Protein AF-A0A7S2APG2-F1 (afdb_monomer_lite)

Organism: NCBI:txid3111310

Sequence (170 aa):
HWHEGSGFLPHHVALTISFDMSLRSIDPSVTLPYWDFTIEGNVLSNNGQGPSSITTLSPVFTHDWFGAVDAFSHVKNSRWAHVSAVMATDSDASQNSYGIIRAPWNNAKDTELLRHMSDVCGLEPVNKAIPTCATHYGLLEGAGETLGGWLLAIAGNGHGPLHVNTGGVF

Secondary structure (DSSP, 8-state):
--SSSTTHHHHHHHHHHHHHHHHHHH-TT-------HHHHHHHHHHTT--GGGHHHH-GGGSTTTT--B-TTSBB-SSTTTTPBPPBP-TT-S---TTSBSS-TT-----SB-B---S-BTTB--TTSPPPPHHHHHHHHHTTTSSHHHHHHHHHTTTTHHHHHHHH---

pLDDT: mean 90.82, std 7.1, range [45.97, 98.12]

InterPro domains:
  IPR002227 Tyrosinase copper-binding domain [PF00264] (3-168)
  IPR008922 Di-copper centre-containing domain superfamily [G3DSA:1.10.1280.10] (1-170)
  IPR008922 Di-copper centre-containing domain superfamily [SSF48056] (2-169)

Foldseek 3Di:
DAQAFPNPVVVVVVVQVVVQVVVCVVPVVDGDDDDDLQAVLAVCVVVVHALLCCCVPPPQCPLDHQHHADPQQARPRHPQGFAFFAFADPPDPADDPQRTPDHPPPNDNDRGDGKDAQDAPNDRPRVLGRHHPVNVVCLCVPLVPDPRSSRRVCSPNVPVSVCCGTRNDD

Structure (mmCIF, N/CA/C/O backbone):
data_AF-A0A7S2APG2-F1
#
_entry.id   AF-A0A7S2APG2-F1
#
loop_
_atom_site.group_PDB
_atom_site.id
_atom_site.type_symbol
_atom_site.label_atom_id
_atom_site.label_alt_id
_atom_site.label_comp_id
_atom_site.label_asym_id
_atom_site.label_entity_id
_atom_site.label_seq_id
_atom_site.pdbx_PDB_ins_code
_atom_site.Cartn_x
_atom_site.Cartn_y
_atom_site.Cartn_z
_atom_site.occupancy
_atom_site.B_iso_or_equiv
_atom_site.auth_seq_id
_atom_site.auth_comp_id
_atom_site.auth_asym_id
_atom_site.auth_atom_id
_atom_site.pdbx_PDB_model_num
ATOM 1 N N . HIS A 1 1 ? -2.939 17.043 -2.287 1.00 60.38 1 HIS A N 1
ATOM 2 C CA . HIS A 1 1 ? -2.463 16.196 -1.173 1.00 60.38 1 HIS A CA 1
ATOM 3 C C . HIS A 1 1 ? -3.416 15.018 -1.030 1.00 60.38 1 HIS A C 1
ATOM 5 O O . HIS A 1 1 ? -4.617 15.248 -1.091 1.00 60.38 1 HIS A O 1
ATOM 11 N N . TRP A 1 2 ? -2.905 13.786 -0.945 1.00 78.31 2 TRP A N 1
ATOM 12 C CA . TRP A 1 2 ? -3.710 12.552 -1.047 1.00 78.31 2 TRP A CA 1
ATOM 13 C C . TRP A 1 2 ? -3.943 11.849 0.299 1.00 78.31 2 TRP A C 1
ATOM 15 O O . TRP A 1 2 ? -4.820 11.000 0.375 1.00 78.31 2 TRP A O 1
ATOM 25 N N . HIS A 1 3 ? -3.202 12.214 1.353 1.00 81.75 3 HIS A N 1
ATOM 26 C CA . HIS A 1 3 ? -3.112 11.422 2.589 1.00 81.75 3 HIS A CA 1
ATOM 27 C C . HIS A 1 3 ? -3.636 12.134 3.849 1.00 81.75 3 HIS A C 1
ATOM 29 O O . HIS A 1 3 ? -3.545 11.577 4.934 1.00 81.75 3 HIS A O 1
ATOM 35 N N . GLU A 1 4 ? -4.206 13.340 3.734 1.00 80.06 4 GLU A N 1
ATOM 36 C CA . GLU A 1 4 ? -4.749 14.080 4.883 1.00 80.06 4 GLU A CA 1
ATOM 37 C C . GLU A 1 4 ? -6.017 14.864 4.523 1.00 80.06 4 GLU A C 1
ATOM 39 O O . GLU A 1 4 ? -6.231 15.269 3.374 1.00 80.06 4 GLU A O 1
ATOM 44 N N . GLY A 1 5 ? -6.842 15.111 5.543 1.00 83.62 5 GLY A N 1
ATOM 45 C CA . GLY A 1 5 ? -8.069 15.895 5.440 1.00 83.62 5 GLY A CA 1
ATOM 46 C C . GLY A 1 5 ? -9.232 15.146 4.786 1.00 83.62 5 GLY A C 1
ATOM 47 O O . GLY A 1 5 ? -9.180 13.947 4.521 1.00 83.62 5 GLY A O 1
ATOM 48 N N . SER A 1 6 ? -10.308 15.880 4.499 1.00 87.44 6 SER A N 1
ATOM 49 C CA . SER A 1 6 ? -11.560 15.314 3.975 1.00 87.44 6 SER A CA 1
ATOM 50 C C . SER A 1 6 ? -11.442 14.697 2.578 1.00 87.44 6 SER A C 1
ATOM 52 O O . SER A 1 6 ? -12.317 13.936 2.172 1.00 87.44 6 SER A O 1
ATOM 54 N N . GLY A 1 7 ? -10.364 14.997 1.848 1.00 89.81 7 GLY A N 1
ATOM 55 C CA . GLY A 1 7 ? -10.084 14.427 0.533 1.00 89.81 7 GLY A CA 1
ATOM 56 C C . GLY A 1 7 ? -9.498 13.013 0.569 1.00 89.81 7 GLY A C 1
ATOM 57 O O . GLY A 1 7 ? -9.580 12.319 -0.438 1.00 89.81 7 GLY A O 1
ATOM 58 N N . PHE A 1 8 ? -8.931 12.565 1.698 1.00 90.81 8 PHE A N 1
ATOM 59 C CA . PHE A 1 8 ? -8.212 11.286 1.795 1.00 90.81 8 PHE A CA 1
ATOM 60 C C . PHE A 1 8 ? -9.017 10.112 1.222 1.00 90.81 8 PHE A C 1
ATOM 62 O O . PHE A 1 8 ? -8.602 9.482 0.248 1.00 90.81 8 PHE A O 1
ATOM 69 N N . LEU A 1 9 ? -10.196 9.855 1.789 1.00 90.25 9 LEU A N 1
ATOM 70 C CA . LEU A 1 9 ? -11.033 8.737 1.378 1.00 90.25 9 LEU A CA 1
ATOM 71 C C . LEU A 1 9 ? -11.572 8.876 -0.054 1.00 90.25 9 LEU A C 1
ATOM 73 O O . LEU A 1 9 ? -11.372 7.943 -0.832 1.00 90.25 9 LEU A O 1
ATOM 77 N N . PRO A 1 10 ? -12.238 9.982 -0.451 1.00 91.88 10 PRO A N 1
ATOM 78 C CA . PRO A 1 10 ? -12.799 10.071 -1.797 1.00 91.88 10 PRO A CA 1
ATOM 79 C C . PRO A 1 10 ? -11.726 9.974 -2.888 1.00 91.88 10 PRO A C 1
ATOM 81 O O . PRO A 1 10 ? -11.981 9.361 -3.921 1.00 91.88 10 PRO A O 1
ATOM 84 N N . HIS A 1 11 ? -10.514 10.493 -2.659 1.00 93.44 11 HIS A N 1
ATOM 85 C CA . HIS A 1 11 ? -9.409 10.326 -3.604 1.00 93.44 11 HIS A CA 1
ATOM 86 C C . HIS A 1 11 ? -8.984 8.855 -3.756 1.00 93.44 11 HIS A C 1
ATOM 88 O O . HIS A 1 11 ? -8.824 8.382 -4.881 1.00 93.44 11 HIS A O 1
ATOM 94 N N . HIS A 1 12 ? -8.843 8.112 -2.652 1.00 93.62 12 HIS A N 1
ATOM 95 C CA . HIS A 1 12 ? -8.473 6.692 -2.701 1.00 93.62 12 HIS A CA 1
ATOM 96 C C . HIS A 1 12 ? -9.576 5.820 -3.309 1.00 93.62 12 HIS A C 1
ATOM 98 O O . HIS A 1 12 ? -9.280 4.904 -4.078 1.00 93.62 12 HIS A O 1
ATOM 104 N N . VAL A 1 13 ? -10.847 6.128 -3.038 1.00 94.56 13 VAL A N 1
ATOM 105 C CA . VAL A 1 13 ? -11.987 5.461 -3.683 1.00 94.56 13 VAL A CA 1
ATOM 106 C C . VAL A 1 13 ? -11.975 5.718 -5.191 1.00 94.56 13 VAL A C 1
ATOM 108 O O . VAL A 1 13 ? -12.092 4.774 -5.969 1.00 94.56 13 VAL A O 1
ATOM 111 N N . ALA A 1 14 ? -11.764 6.965 -5.621 1.00 95.88 14 ALA A N 1
ATOM 112 C CA . ALA A 1 14 ? -11.681 7.304 -7.040 1.00 95.88 14 ALA A CA 1
ATOM 113 C C . ALA A 1 14 ? -10.518 6.583 -7.743 1.00 95.88 14 ALA A C 1
ATOM 115 O O . ALA A 1 14 ? -10.699 6.065 -8.847 1.00 95.88 14 ALA A O 1
ATOM 116 N N . LEU A 1 15 ? -9.350 6.491 -7.097 1.00 94.94 15 LEU A N 1
ATOM 117 C CA . LEU A 1 15 ? -8.201 5.740 -7.609 1.00 94.94 15 LEU A CA 1
ATOM 118 C C . LEU A 1 15 ? -8.519 4.244 -7.746 1.00 94.94 15 LEU A C 1
ATOM 120 O O . LEU A 1 15 ? -8.278 3.659 -8.799 1.00 94.94 15 LEU A O 1
ATOM 124 N N . THR A 1 16 ? -9.107 3.650 -6.705 1.00 96.25 16 THR A N 1
ATOM 125 C CA . THR A 1 16 ? -9.506 2.233 -6.654 1.00 96.25 16 THR A CA 1
ATOM 126 C C . THR A 1 16 ? -10.474 1.893 -7.787 1.00 96.25 16 THR A C 1
ATOM 128 O O . THR A 1 16 ? -10.247 0.939 -8.527 1.00 96.25 16 THR A O 1
ATOM 131 N N . ILE A 1 17 ? -11.517 2.712 -7.973 1.00 96.94 17 ILE A N 1
ATOM 132 C CA . ILE A 1 17 ? -12.504 2.535 -9.047 1.00 96.94 17 ILE A CA 1
ATOM 133 C C . ILE A 1 17 ? -11.837 2.677 -10.419 1.00 96.94 17 ILE A C 1
ATOM 135 O O . ILE A 1 17 ? -12.057 1.846 -11.296 1.00 96.94 17 ILE A O 1
ATOM 139 N N . SER A 1 18 ? -10.990 3.692 -10.605 1.00 97.50 18 SER A N 1
ATOM 140 C CA . SER A 1 18 ? -10.313 3.928 -11.888 1.00 97.50 18 SER A CA 1
ATOM 141 C C . SER A 1 18 ? -9.379 2.774 -12.268 1.00 97.50 18 SER A C 1
ATOM 143 O O . SER A 1 18 ? -9.308 2.379 -13.435 1.00 97.50 18 SER A O 1
ATOM 145 N N . PHE A 1 19 ? -8.681 2.200 -11.285 1.00 97.19 19 PHE A N 1
ATOM 146 C CA . PHE A 1 19 ? -7.808 1.052 -11.503 1.00 97.19 19 PHE A CA 1
ATOM 147 C C . PHE A 1 19 ? -8.601 -0.227 -11.800 1.00 97.19 19 PHE A C 1
ATOM 149 O O . PHE A 1 19 ? -8.291 -0.914 -12.769 1.00 97.19 19 PHE A O 1
ATOM 156 N N . ASP A 1 20 ? -9.666 -0.516 -11.047 1.00 97.81 20 ASP A N 1
ATOM 157 C CA . ASP A 1 20 ? -10.544 -1.667 -11.304 1.00 97.81 20 ASP A CA 1
ATOM 158 C C . ASP A 1 20 ? -11.206 -1.589 -12.693 1.00 97.81 20 ASP A C 1
ATOM 160 O O . ASP A 1 20 ? -11.219 -2.576 -13.430 1.00 97.81 20 ASP A O 1
ATOM 164 N N . MET A 1 21 ? -11.647 -0.399 -13.118 1.00 97.38 21 MET A N 1
ATOM 165 C CA . MET A 1 21 ? -12.133 -0.175 -14.485 1.00 97.38 21 MET A CA 1
ATOM 166 C C . MET A 1 21 ? -11.052 -0.458 -15.536 1.00 97.38 21 MET A C 1
ATOM 168 O O . MET A 1 21 ? -11.343 -1.054 -16.573 1.00 97.38 21 MET A O 1
ATOM 172 N N . SER A 1 22 ? -9.802 -0.072 -15.266 1.00 97.94 22 SER A N 1
ATOM 173 C CA . SER A 1 22 ? -8.673 -0.344 -16.163 1.00 97.94 22 SER A CA 1
ATOM 174 C C . SER A 1 22 ? -8.373 -1.844 -16.257 1.00 97.94 22 SER A C 1
ATOM 176 O O . SER A 1 22 ? -8.180 -2.351 -17.361 1.00 97.94 22 SER A O 1
ATOM 178 N N . LEU A 1 23 ? -8.416 -2.580 -15.141 1.00 97.31 23 LEU A N 1
ATOM 179 C CA . LEU A 1 23 ? -8.257 -4.040 -15.129 1.00 97.31 23 LEU A CA 1
ATOM 180 C C . LEU A 1 23 ? -9.353 -4.726 -15.953 1.00 97.31 23 LEU A C 1
ATOM 182 O O . LEU A 1 23 ? -9.049 -5.534 -16.829 1.00 97.31 23 LEU A O 1
ATOM 186 N N . ARG A 1 24 ? -10.618 -4.341 -15.742 1.00 97.75 24 ARG A N 1
ATOM 187 C CA . ARG A 1 24 ? -11.766 -4.909 -16.467 1.00 97.75 24 ARG A CA 1
ATOM 188 C C . ARG A 1 24 ? -11.785 -4.569 -17.952 1.00 97.75 24 ARG A C 1
ATOM 190 O O . ARG A 1 24 ? -12.415 -5.286 -18.725 1.00 97.75 24 ARG A O 1
ATOM 197 N N . SER A 1 25 ? -11.097 -3.501 -18.361 1.00 97.81 25 SER A N 1
ATOM 198 C CA . SER A 1 25 ? -10.908 -3.192 -19.783 1.00 97.81 25 SER A CA 1
ATOM 199 C C . SER A 1 25 ? -10.003 -4.205 -20.500 1.00 97.81 25 SER A C 1
ATOM 201 O O . SER A 1 25 ? -10.107 -4.355 -21.715 1.00 97.81 25 SER A O 1
ATOM 203 N N . ILE A 1 26 ? -9.150 -4.913 -19.749 1.00 97.94 26 ILE A N 1
ATOM 204 C CA . ILE A 1 26 ? -8.267 -5.978 -20.241 1.00 97.94 26 ILE A CA 1
ATOM 205 C C . ILE A 1 26 ? -8.942 -7.344 -20.071 1.00 97.94 26 ILE A C 1
ATOM 207 O O . ILE A 1 26 ? -9.013 -8.115 -21.026 1.00 97.94 26 ILE A O 1
ATOM 211 N N . ASP A 1 27 ? -9.444 -7.636 -18.867 1.00 98.12 27 ASP A N 1
ATOM 212 C CA . ASP A 1 27 ? -10.148 -8.878 -18.537 1.00 98.12 27 ASP A CA 1
ATOM 213 C C . ASP A 1 27 ? -11.371 -8.581 -17.650 1.00 98.12 27 ASP A C 1
ATOM 215 O O . ASP A 1 27 ? -11.220 -8.307 -16.455 1.00 98.12 27 ASP A O 1
ATOM 219 N N . PRO A 1 28 ? -12.600 -8.653 -18.195 1.00 97.69 28 PRO A N 1
ATOM 220 C CA . PRO A 1 28 ? -13.811 -8.321 -17.450 1.00 97.69 28 PRO A CA 1
ATOM 221 C C . PRO A 1 28 ? -14.149 -9.321 -16.333 1.00 97.69 28 PRO A C 1
ATOM 223 O O . PRO A 1 28 ? -15.059 -9.050 -15.551 1.00 97.69 28 PRO A O 1
ATOM 226 N N . SER A 1 29 ? -13.460 -10.466 -16.245 1.00 98.00 29 SER A N 1
ATOM 227 C CA . SER A 1 29 ? -13.641 -11.440 -15.160 1.00 98.00 29 SER A CA 1
ATOM 228 C C . SER A 1 29 ? -12.838 -11.110 -13.897 1.00 98.00 29 SER A C 1
ATOM 230 O O . SER A 1 29 ? -13.073 -11.710 -12.847 1.00 98.00 29 SER A O 1
ATOM 232 N N . VAL A 1 30 ? -11.911 -10.150 -13.980 1.00 96.94 30 VAL A N 1
ATOM 233 C CA . VAL A 1 30 ? -11.018 -9.768 -12.881 1.00 96.94 30 VAL A CA 1
ATOM 234 C C . VAL A 1 30 ? -11.536 -8.521 -12.165 1.00 96.94 30 VAL A C 1
ATOM 236 O O . VAL A 1 30 ? -11.992 -7.562 -12.783 1.00 96.94 30 VAL A O 1
ATOM 239 N N . THR A 1 31 ? -11.416 -8.511 -10.838 1.00 96.62 31 THR A N 1
ATOM 240 C CA . THR A 1 31 ? -11.702 -7.347 -9.991 1.00 96.62 31 THR A CA 1
ATOM 241 C C . THR A 1 31 ? -10.525 -7.053 -9.075 1.00 96.62 31 THR A C 1
ATOM 243 O O . THR A 1 31 ? -9.775 -7.964 -8.722 1.00 96.62 31 THR A O 1
ATOM 246 N N . LEU A 1 32 ? -10.388 -5.804 -8.633 1.00 95.94 32 LEU A N 1
ATOM 247 C CA . LEU A 1 32 ? -9.379 -5.446 -7.638 1.00 95.94 32 LEU A CA 1
ATOM 248 C C . LEU A 1 32 ? -9.693 -6.117 -6.279 1.00 95.94 32 LEU A C 1
ATOM 250 O O . LEU A 1 32 ? -10.749 -5.843 -5.705 1.00 95.94 32 LEU A O 1
ATOM 254 N N . PRO A 1 33 ? -8.818 -6.992 -5.745 1.00 94.75 33 PRO A N 1
ATOM 255 C CA . PRO A 1 33 ? -8.991 -7.571 -4.413 1.00 94.75 33 PRO A CA 1
ATOM 256 C C . PRO A 1 33 ? -8.819 -6.518 -3.310 1.00 94.75 33 PRO A C 1
ATOM 258 O O . PRO A 1 33 ? -8.133 -5.512 -3.494 1.00 94.75 33 PRO A O 1
ATOM 261 N N . TYR A 1 34 ? -9.375 -6.799 -2.131 1.00 94.44 34 TYR A N 1
ATOM 262 C CA . TYR A 1 34 ? -9.104 -6.037 -0.913 1.00 94.44 34 TYR A CA 1
ATOM 263 C C . TYR A 1 34 ? -8.245 -6.862 0.054 1.00 94.44 34 TYR A C 1
ATOM 265 O O . TYR A 1 34 ? -8.352 -8.088 0.098 1.00 94.44 34 TYR A O 1
ATOM 273 N N . TRP A 1 35 ? -7.401 -6.183 0.832 1.00 95.31 35 TRP A N 1
ATOM 274 C CA . TRP A 1 35 ? -6.622 -6.786 1.912 1.00 95.31 35 TRP A CA 1
ATOM 275 C C . TRP A 1 35 ? -7.089 -6.231 3.256 1.00 95.31 35 TRP A C 1
ATOM 277 O O . TRP A 1 35 ? -6.947 -5.037 3.522 1.00 95.31 35 TRP A O 1
ATOM 287 N N . ASP A 1 36 ? -7.629 -7.105 4.103 1.00 95.75 36 ASP A N 1
ATOM 288 C CA . ASP A 1 36 ? -7.990 -6.771 5.479 1.00 95.75 36 ASP A CA 1
ATOM 289 C C . ASP A 1 36 ? -6.826 -7.021 6.440 1.00 95.75 36 ASP A C 1
ATOM 291 O O . ASP A 1 36 ? -6.803 -8.005 7.176 1.00 95.75 36 ASP A O 1
ATOM 295 N N . PHE A 1 37 ? -5.868 -6.096 6.453 1.00 96.06 37 PHE A N 1
ATOM 296 C CA . PHE A 1 37 ? -4.715 -6.146 7.356 1.00 96.06 37 PHE A CA 1
ATOM 297 C C . PHE A 1 37 ? -5.094 -6.091 8.845 1.00 96.06 37 PHE A C 1
ATOM 299 O O . PHE A 1 37 ? -4.235 -6.302 9.706 1.00 96.06 37 PHE A O 1
ATOM 306 N N . THR A 1 38 ? -6.356 -5.788 9.178 1.00 96.81 38 THR A N 1
ATOM 307 C CA . THR A 1 38 ? -6.802 -5.726 10.573 1.00 96.81 38 THR A CA 1
ATOM 308 C C . THR A 1 38 ? -6.886 -7.100 11.223 1.00 96.81 38 THR A C 1
ATOM 310 O O . THR A 1 38 ? -6.738 -7.211 12.446 1.00 96.81 38 THR A O 1
ATOM 313 N N . ILE A 1 39 ? -7.037 -8.146 10.404 1.00 97.25 39 ILE A N 1
ATOM 314 C CA . ILE A 1 39 ? -6.989 -9.546 10.821 1.00 97.25 39 ILE A CA 1
ATOM 315 C C . ILE A 1 39 ? -5.580 -9.880 11.313 1.00 97.25 39 ILE A C 1
ATOM 317 O O . ILE A 1 39 ? -5.418 -10.327 12.452 1.00 97.25 39 ILE A O 1
ATOM 321 N N . GLU A 1 40 ? -4.550 -9.613 10.504 1.00 96.56 40 GLU A N 1
ATOM 322 C CA . GLU A 1 40 ? -3.157 -9.810 10.906 1.00 96.56 40 GLU A CA 1
ATOM 323 C C . GLU A 1 40 ? -2.795 -8.921 12.092 1.00 96.56 40 GLU A C 1
ATOM 325 O O . GLU A 1 40 ? -2.208 -9.415 13.051 1.00 96.56 40 GLU A O 1
ATOM 330 N N . GLY A 1 41 ? -3.208 -7.650 12.092 1.00 96.50 41 GLY A N 1
ATOM 331 C CA . GLY A 1 41 ? -3.002 -6.756 13.232 1.00 96.50 41 GLY A CA 1
ATOM 332 C C . GLY A 1 41 ? -3.547 -7.337 14.541 1.00 96.50 41 GLY A C 1
ATOM 333 O O . GLY A 1 41 ? -2.866 -7.308 15.567 1.00 96.50 41 GLY A O 1
ATOM 334 N N . ASN A 1 42 ? -4.744 -7.932 14.513 1.00 97.56 42 ASN A N 1
ATOM 335 C CA . ASN A 1 42 ? -5.338 -8.573 15.686 1.00 97.56 42 ASN A CA 1
ATOM 336 C C . ASN A 1 42 ? -4.552 -9.815 16.143 1.00 97.56 42 ASN A C 1
ATOM 338 O O . ASN A 1 42 ? -4.323 -9.992 17.338 1.00 97.56 42 ASN A O 1
ATOM 342 N N . VAL A 1 43 ? -4.102 -10.659 15.209 1.00 97.56 43 VAL A N 1
ATOM 343 C CA . VAL A 1 43 ? -3.269 -11.835 15.526 1.00 97.56 43 VAL A CA 1
ATOM 344 C C . VAL A 1 43 ? -1.937 -11.413 16.149 1.00 97.56 43 VAL A C 1
ATOM 346 O O . VAL A 1 43 ? -1.557 -11.946 17.192 1.00 97.56 43 VAL A O 1
ATOM 349 N N . LEU A 1 44 ? -1.258 -10.425 15.558 1.00 95.81 44 LEU A N 1
ATOM 350 C CA . LEU A 1 44 ? 0.006 -9.895 16.070 1.00 95.81 44 LEU A CA 1
ATOM 351 C C . LEU A 1 44 ? -0.159 -9.334 17.485 1.00 95.81 44 LEU A C 1
ATOM 353 O O . LEU A 1 44 ? 0.615 -9.675 18.378 1.00 95.81 44 LEU A O 1
ATOM 357 N N . SER A 1 45 ? -1.211 -8.539 17.705 1.00 95.44 45 SER A N 1
ATOM 358 C CA . SER A 1 45 ? -1.527 -7.974 19.018 1.00 95.44 45 SER A CA 1
ATOM 359 C C . SER A 1 45 ? -1.774 -9.059 20.070 1.00 95.44 45 SER A C 1
ATOM 361 O O . SER A 1 45 ? -1.236 -8.970 21.171 1.00 95.44 45 SER A O 1
ATOM 363 N N . ASN A 1 46 ? -2.559 -10.092 19.750 1.00 96.81 46 ASN A N 1
ATOM 364 C CA . ASN A 1 46 ? -2.880 -11.171 20.692 1.00 96.81 46 ASN A CA 1
ATOM 365 C C . ASN A 1 46 ? -1.660 -12.025 21.057 1.00 96.81 46 ASN A C 1
ATOM 367 O O . ASN A 1 46 ? -1.574 -12.534 22.173 1.00 96.81 46 ASN A O 1
ATOM 371 N N . ASN A 1 47 ? -0.710 -12.156 20.132 1.00 96.25 47 ASN A N 1
ATOM 372 C CA . ASN A 1 47 ? 0.512 -12.929 20.328 1.00 96.25 47 ASN A CA 1
ATOM 373 C C . ASN A 1 47 ? 1.673 -12.098 20.904 1.00 96.25 47 ASN A C 1
ATOM 375 O O . ASN A 1 47 ? 2.756 -12.643 21.112 1.00 96.25 47 ASN A O 1
ATOM 379 N N . GLY A 1 48 ? 1.486 -10.791 21.125 1.00 94.31 48 GLY A N 1
ATOM 380 C CA . GLY A 1 48 ? 2.556 -9.886 21.559 1.00 94.31 48 GLY A CA 1
ATOM 381 C C . GLY A 1 48 ? 3.690 -9.748 20.536 1.00 94.31 48 GLY A C 1
ATOM 382 O O . GLY A 1 48 ? 4.845 -9.573 20.919 1.00 94.31 48 GLY A O 1
ATOM 383 N N . GLN A 1 49 ? 3.380 -9.875 19.243 1.00 94.25 49 GLN A N 1
ATOM 384 C CA . GLN A 1 49 ? 4.352 -9.812 18.152 1.00 94.25 49 GLN A CA 1
ATOM 385 C C . GLN A 1 49 ? 4.505 -8.386 17.611 1.00 94.25 49 GLN A C 1
ATOM 387 O O . GLN A 1 49 ? 3.542 -7.623 17.529 1.00 94.25 49 GLN A O 1
ATOM 392 N N . GLY A 1 50 ? 5.731 -8.049 17.205 1.00 92.56 50 GLY A N 1
ATOM 393 C CA . GLY A 1 50 ? 6.039 -6.798 16.514 1.00 92.56 50 GLY A CA 1
ATOM 394 C C . GLY A 1 50 ? 5.504 -6.773 15.077 1.00 92.56 50 GLY A C 1
ATOM 395 O O . GLY A 1 50 ? 5.205 -7.827 14.499 1.00 92.56 50 GLY A O 1
ATOM 396 N N . PRO A 1 51 ? 5.379 -5.581 14.471 1.00 92.44 51 PRO A N 1
ATOM 397 C CA . PRO A 1 51 ? 4.814 -5.439 13.135 1.00 92.44 51 PRO A CA 1
ATOM 398 C C . PRO A 1 51 ? 5.614 -6.149 12.030 1.00 92.44 51 PRO A C 1
ATOM 400 O O . PRO A 1 51 ? 5.009 -6.561 11.045 1.00 92.44 51 PRO A O 1
ATOM 403 N N . SER A 1 52 ? 6.921 -6.380 12.192 1.00 92.38 52 SER A N 1
ATOM 404 C CA . SER A 1 52 ? 7.763 -7.144 11.251 1.00 92.38 52 SER A CA 1
ATOM 405 C C . SER A 1 52 ? 7.247 -8.554 10.982 1.00 92.38 52 SER A C 1
ATOM 407 O O . SER A 1 52 ? 7.424 -9.090 9.883 1.00 92.38 52 SER A O 1
ATOM 409 N N . SER A 1 53 ? 6.526 -9.134 11.942 1.00 94.12 53 SER A N 1
ATOM 410 C CA . SER A 1 53 ? 5.901 -10.448 11.800 1.00 94.12 53 SER A CA 1
ATOM 411 C C . SER A 1 53 ? 4.778 -10.467 10.749 1.00 94.12 53 SER A C 1
ATOM 413 O O . SER A 1 53 ? 4.388 -11.545 10.307 1.00 94.12 53 SER A O 1
ATOM 415 N N . ILE A 1 54 ? 4.295 -9.312 10.263 1.00 93.19 54 ILE A N 1
ATOM 416 C CA . ILE A 1 54 ? 3.329 -9.252 9.151 1.00 93.19 54 ILE A CA 1
ATOM 417 C C . ILE A 1 54 ? 3.878 -9.891 7.867 1.00 93.19 54 ILE A C 1
ATOM 419 O O . ILE A 1 54 ? 3.119 -10.460 7.086 1.00 93.19 54 ILE A O 1
ATOM 423 N N . THR A 1 55 ? 5.200 -9.838 7.667 1.00 91.31 55 THR A N 1
ATOM 424 C CA . THR A 1 55 ? 5.879 -10.372 6.474 1.00 91.31 55 THR A CA 1
ATOM 425 C C . THR A 1 55 ? 5.760 -11.888 6.347 1.00 91.31 55 THR A C 1
ATOM 427 O O . THR A 1 55 ? 5.747 -12.407 5.233 1.00 91.31 55 THR A O 1
ATOM 430 N N . THR A 1 56 ? 5.680 -12.597 7.474 1.00 92.12 56 THR A N 1
ATOM 431 C CA . THR A 1 56 ? 5.558 -14.059 7.526 1.00 92.12 56 THR A CA 1
ATOM 432 C C . THR A 1 56 ? 4.125 -14.508 7.780 1.00 92.12 56 THR A C 1
ATOM 434 O O . THR A 1 56 ? 3.748 -15.595 7.351 1.00 92.12 56 THR A O 1
ATOM 437 N N . LEU A 1 57 ? 3.329 -13.680 8.460 1.00 95.19 57 LEU A N 1
ATOM 438 C CA . LEU A 1 57 ? 1.944 -13.982 8.803 1.00 95.19 57 LEU A CA 1
ATOM 439 C C . LEU A 1 57 ? 0.977 -13.768 7.631 1.00 95.19 57 LEU A C 1
ATOM 441 O O . LEU A 1 57 ? 0.052 -14.560 7.453 1.00 95.19 57 LEU A O 1
ATOM 445 N N . SER A 1 58 ? 1.147 -12.687 6.866 1.00 95.25 58 SER A N 1
ATOM 446 C CA . SER A 1 58 ? 0.147 -12.277 5.879 1.00 95.25 58 SER A CA 1
ATOM 447 C C . SER A 1 58 ? 0.240 -13.092 4.581 1.00 95.25 58 SER A C 1
ATOM 449 O O . SER A 1 58 ? 1.335 -13.256 4.032 1.00 95.25 58 SER A O 1
ATOM 451 N N . PRO A 1 59 ? -0.894 -13.542 4.006 1.00 94.62 59 PRO A N 1
ATOM 452 C CA . PRO A 1 59 ? -0.898 -14.291 2.750 1.00 94.62 59 PRO A CA 1
ATOM 453 C C . PRO A 1 59 ? -0.489 -13.438 1.537 1.00 94.62 59 PRO A C 1
ATOM 455 O O . PRO A 1 59 ? -0.161 -13.984 0.481 1.00 94.62 59 PRO A O 1
ATOM 458 N N . VAL A 1 60 ? -0.480 -12.107 1.669 1.00 94.75 60 VAL A N 1
ATOM 459 C CA . VAL A 1 60 ? -0.203 -11.190 0.554 1.00 94.75 60 VAL A CA 1
ATOM 460 C C . VAL A 1 60 ? 1.290 -11.110 0.206 1.00 94.75 60 VAL A C 1
ATOM 462 O O . VAL A 1 60 ? 1.637 -10.766 -0.921 1.00 94.75 60 VAL A O 1
ATOM 465 N N . PHE A 1 61 ? 2.191 -11.483 1.125 1.00 94.44 61 PHE A N 1
ATOM 466 C CA . PHE A 1 61 ? 3.650 -11.473 0.905 1.00 94.44 61 PHE A CA 1
ATOM 467 C C . PHE A 1 61 ? 4.213 -12.828 0.450 1.00 94.44 61 PHE A C 1
ATOM 469 O O . PHE A 1 61 ? 5.415 -13.092 0.521 1.00 94.44 61 PHE A O 1
ATOM 476 N N . THR A 1 62 ? 3.343 -13.695 -0.062 1.00 95.12 62 THR A N 1
ATOM 477 C CA . THR A 1 62 ? 3.726 -14.961 -0.689 1.00 95.12 62 THR A CA 1
ATOM 478 C C . THR A 1 62 ? 4.213 -14.747 -2.124 1.00 95.12 62 THR A C 1
ATOM 480 O O . THR A 1 62 ? 3.929 -13.727 -2.753 1.00 95.12 62 THR A O 1
ATOM 483 N N . HIS A 1 63 ? 4.956 -15.721 -2.655 1.00 96.44 63 HIS A N 1
ATOM 484 C CA . HIS A 1 63 ? 5.501 -15.683 -4.018 1.00 96.44 63 HIS A CA 1
ATOM 485 C C . HIS A 1 63 ? 4.422 -15.550 -5.115 1.00 96.44 63 HIS A C 1
ATOM 487 O O . HIS A 1 63 ? 4.668 -14.913 -6.138 1.00 96.44 63 HIS A O 1
ATOM 493 N N . ASP A 1 64 ? 3.214 -16.069 -4.869 1.00 96.06 64 ASP A N 1
ATOM 494 C CA . ASP A 1 64 ? 2.068 -15.968 -5.783 1.00 96.06 64 ASP A CA 1
ATOM 495 C C . ASP A 1 64 ? 1.435 -14.563 -5.824 1.00 96.06 64 ASP A C 1
ATOM 497 O O . ASP A 1 64 ? 0.745 -14.228 -6.787 1.00 96.06 64 ASP A O 1
ATOM 501 N N . TRP A 1 65 ? 1.686 -13.732 -4.804 1.00 95.31 65 TRP A N 1
ATOM 502 C CA . TRP A 1 65 ? 1.156 -12.371 -4.671 1.00 95.31 65 TRP A CA 1
ATOM 503 C C . TRP A 1 65 ? 2.261 -11.315 -4.786 1.00 95.31 65 TRP A C 1
ATOM 505 O O . TRP A 1 65 ? 2.846 -11.127 -5.853 1.00 95.31 65 TRP A O 1
ATOM 515 N N . PHE A 1 66 ? 2.547 -10.581 -3.709 1.00 94.94 66 PHE A N 1
ATOM 516 C CA . PHE A 1 66 ? 3.495 -9.473 -3.721 1.00 94.94 66 PHE A CA 1
ATOM 517 C C . PHE A 1 66 ? 4.928 -9.914 -3.414 1.00 94.94 66 PHE A C 1
ATOM 519 O O . PHE A 1 66 ? 5.852 -9.108 -3.538 1.00 94.94 66 PHE A O 1
ATOM 526 N N . GLY A 1 67 ? 5.145 -11.184 -3.071 1.00 95.38 67 GLY A N 1
ATOM 527 C CA . GLY A 1 67 ? 6.457 -11.758 -2.783 1.00 95.38 67 GLY A CA 1
ATOM 528 C C . GLY A 1 67 ? 7.055 -11.264 -1.478 1.00 95.38 67 GLY A C 1
ATOM 529 O O . GLY A 1 67 ? 6.509 -10.389 -0.810 1.00 95.38 67 GLY A O 1
ATOM 530 N N . ALA A 1 68 ? 8.222 -11.793 -1.148 1.00 94.19 68 ALA A N 1
ATOM 531 C CA . ALA A 1 68 ? 9.062 -11.327 -0.058 1.00 94.19 68 ALA A CA 1
ATOM 532 C C . ALA A 1 68 ? 10.172 -10.404 -0.589 1.00 94.19 68 ALA A C 1
ATOM 534 O O . ALA A 1 68 ? 10.401 -10.319 -1.798 1.00 94.19 68 ALA A O 1
ATOM 535 N N . VAL A 1 69 ? 10.859 -9.716 0.323 1.00 93.38 69 VAL A N 1
ATOM 536 C CA . VAL A 1 69 ? 11.996 -8.845 -0.009 1.00 93.38 69 VAL A CA 1
ATOM 537 C C . VAL A 1 69 ? 13.328 -9.445 0.430 1.00 93.38 69 VAL A C 1
ATOM 539 O O . VAL A 1 69 ? 13.358 -10.419 1.199 1.00 93.38 69 VAL A O 1
ATOM 542 N N . ASP A 1 70 ? 14.418 -8.920 -0.117 1.00 92.75 70 ASP A N 1
ATOM 543 C CA . ASP A 1 70 ? 15.786 -9.206 0.308 1.00 92.75 70 ASP A CA 1
ATOM 544 C C . ASP A 1 70 ? 16.322 -8.149 1.296 1.00 92.75 70 ASP A C 1
ATOM 546 O O . ASP A 1 70 ? 15.583 -7.290 1.781 1.00 92.75 70 ASP A O 1
ATOM 550 N N . ALA A 1 71 ? 17.618 -8.223 1.615 1.00 90.00 71 ALA A N 1
ATOM 551 C CA . ALA A 1 71 ? 18.273 -7.298 2.541 1.00 90.00 71 ALA A CA 1
ATOM 552 C C . ALA A 1 71 ? 18.379 -5.851 2.013 1.00 90.00 71 ALA A C 1
ATOM 554 O O . ALA A 1 71 ? 18.638 -4.940 2.795 1.00 90.00 71 ALA A O 1
ATOM 555 N N . PHE A 1 72 ? 18.170 -5.632 0.713 1.00 89.88 72 PHE A N 1
ATOM 556 C CA . PHE A 1 72 ? 18.203 -4.326 0.054 1.00 89.88 72 PHE A CA 1
ATOM 557 C C . PHE A 1 72 ? 16.798 -3.802 -0.270 1.00 89.88 72 PHE A C 1
ATOM 559 O O . PHE A 1 72 ? 16.655 -2.777 -0.929 1.00 89.88 72 PHE A O 1
ATOM 566 N N . SER A 1 73 ? 15.750 -4.453 0.254 1.00 91.75 73 SER A N 1
ATOM 567 C CA . SER A 1 73 ? 14.341 -4.121 -0.004 1.00 91.75 73 SER A CA 1
ATOM 568 C C . SER A 1 73 ? 13.883 -4.382 -1.447 1.00 91.75 73 SER A C 1
ATOM 570 O O . SER A 1 73 ? 12.822 -3.892 -1.847 1.00 91.75 73 SER A O 1
ATOM 572 N N . HIS A 1 74 ? 14.633 -5.171 -2.225 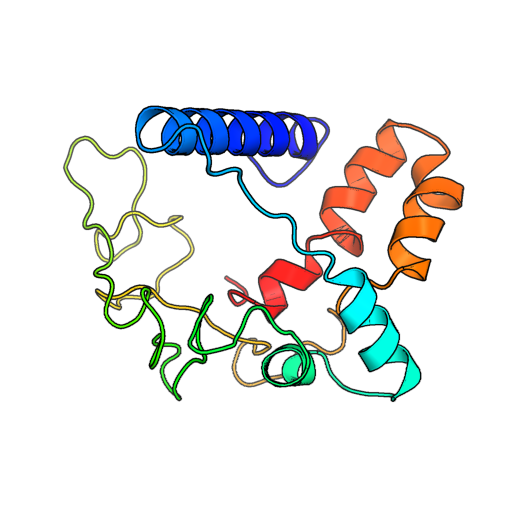1.00 93.50 74 HIS A N 1
ATOM 573 C CA . HIS A 1 74 ? 14.217 -5.629 -3.552 1.00 93.50 74 HIS A CA 1
ATOM 574 C C . HIS A 1 74 ? 13.186 -6.745 -3.415 1.00 93.50 74 HIS A C 1
ATOM 576 O O . HIS A 1 74 ? 13.345 -7.657 -2.599 1.00 93.50 74 HIS A O 1
ATOM 582 N N . VAL A 1 75 ? 12.118 -6.704 -4.216 1.00 94.69 75 VAL A N 1
ATOM 583 C CA . VAL A 1 75 ? 11.165 -7.822 -4.288 1.00 94.69 75 VAL A CA 1
ATOM 584 C C . VAL A 1 75 ? 11.846 -9.002 -4.981 1.00 94.69 75 VAL A C 1
ATOM 586 O O . VAL A 1 75 ? 12.338 -8.857 -6.093 1.00 94.69 75 VAL A O 1
ATOM 589 N N . LYS A 1 76 ? 11.877 -10.177 -4.339 1.00 94.62 76 LYS A N 1
ATOM 590 C CA . LYS A 1 76 ? 12.766 -11.275 -4.771 1.00 94.62 76 LYS A CA 1
ATOM 591 C C . LYS A 1 76 ? 12.101 -12.421 -5.530 1.00 94.62 76 LYS A C 1
ATOM 593 O O . LYS A 1 76 ? 12.775 -13.129 -6.267 1.00 94.62 76 LYS A O 1
ATOM 598 N N . ASN A 1 77 ? 10.817 -12.692 -5.291 1.00 94.31 77 ASN A N 1
ATOM 599 C CA . ASN A 1 77 ? 10.215 -13.971 -5.695 1.00 94.31 77 ASN A CA 1
ATOM 600 C C . ASN A 1 77 ? 8.747 -13.892 -6.129 1.00 94.31 77 ASN A C 1
ATOM 602 O O . ASN A 1 77 ? 8.043 -14.886 -6.011 1.00 94.31 77 ASN A O 1
ATOM 606 N N . SER A 1 78 ? 8.270 -12.752 -6.619 1.00 96.44 78 SER A N 1
ATOM 607 C CA . SER A 1 78 ? 6.921 -12.639 -7.192 1.00 96.44 78 SER A CA 1
ATOM 608 C C . SER A 1 78 ? 6.958 -12.066 -8.600 1.00 96.44 78 SER A C 1
ATOM 610 O O . SER A 1 78 ? 8.022 -11.733 -9.120 1.00 96.44 78 SER A O 1
ATOM 612 N N . ARG A 1 79 ? 5.780 -11.882 -9.208 1.00 96.12 79 ARG A N 1
ATOM 613 C CA . ARG A 1 79 ? 5.633 -11.156 -10.483 1.00 96.12 79 ARG A CA 1
ATOM 614 C C . ARG A 1 79 ? 6.168 -9.720 -10.437 1.00 96.12 79 ARG A C 1
ATOM 616 O O . ARG A 1 79 ? 6.343 -9.115 -11.486 1.00 96.12 79 ARG A O 1
ATOM 623 N N . TRP A 1 80 ? 6.420 -9.196 -9.240 1.00 95.00 80 TRP A N 1
ATOM 624 C CA . TRP A 1 80 ? 6.962 -7.863 -9.008 1.00 95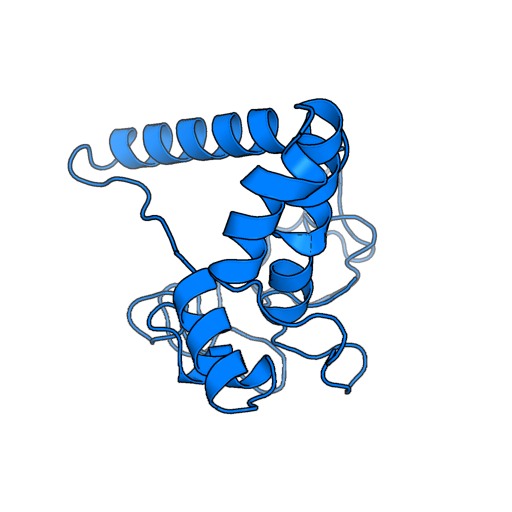.00 80 TRP A CA 1
ATOM 625 C C . TRP A 1 80 ? 8.489 -7.844 -8.847 1.00 95.00 80 TRP A C 1
ATOM 627 O O . TRP A 1 80 ? 9.061 -6.770 -8.672 1.00 95.00 80 TRP A O 1
ATOM 637 N N . ALA A 1 81 ? 9.153 -9.004 -8.883 1.00 95.75 81 ALA A N 1
ATOM 638 C CA . ALA A 1 81 ? 10.605 -9.076 -8.775 1.00 95.75 81 ALA A CA 1
ATOM 639 C C . ALA A 1 81 ? 11.285 -8.406 -9.976 1.00 95.75 81 ALA A C 1
ATOM 641 O O . ALA A 1 81 ? 10.882 -8.626 -11.118 1.00 95.75 81 ALA A O 1
ATOM 642 N N . HIS A 1 82 ? 12.305 -7.588 -9.704 1.00 92.56 82 HIS A N 1
ATOM 643 C CA . HIS A 1 82 ? 13.072 -6.835 -10.707 1.00 92.56 82 HIS A CA 1
ATOM 644 C C . HIS A 1 82 ? 12.239 -5.932 -11.632 1.00 92.56 8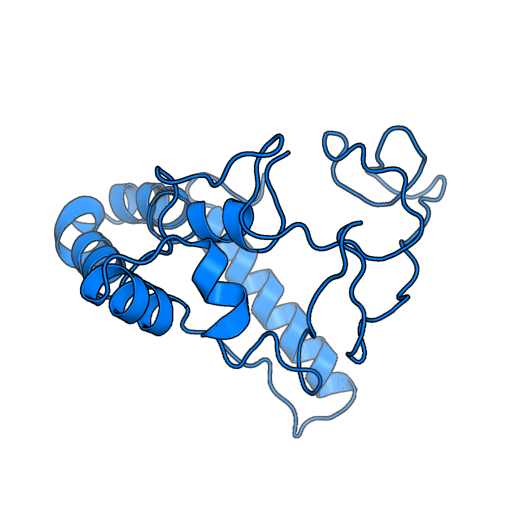2 HIS A C 1
ATOM 646 O O . HIS A 1 82 ? 12.675 -5.571 -12.727 1.00 92.56 82 HIS A O 1
ATOM 652 N N . VAL A 1 83 ? 11.031 -5.538 -11.211 1.00 95.12 83 VAL A N 1
ATOM 653 C CA . VAL A 1 83 ? 10.261 -4.518 -11.931 1.00 95.12 83 VAL A CA 1
ATOM 654 C C . VAL A 1 83 ? 11.058 -3.221 -11.907 1.00 95.12 83 VAL A C 1
ATOM 656 O O . VAL A 1 83 ? 11.377 -2.709 -10.837 1.00 95.12 83 VAL A O 1
ATOM 659 N N . SER A 1 84 ? 11.379 -2.682 -13.080 1.00 94.75 84 SER A N 1
ATOM 660 C CA . SER A 1 84 ? 12.136 -1.437 -13.181 1.00 94.75 84 SER A CA 1
ATOM 661 C C . SER A 1 84 ? 11.334 -0.253 -12.645 1.00 94.75 84 SER A C 1
ATOM 663 O O . SER A 1 84 ? 10.133 -0.123 -12.887 1.00 94.75 84 SER A O 1
ATOM 665 N N . ALA A 1 85 ? 12.013 0.640 -11.933 1.00 91.25 85 ALA A N 1
ATOM 666 C CA . ALA A 1 85 ? 11.473 1.939 -11.583 1.00 91.25 85 ALA A CA 1
ATOM 667 C C . ALA A 1 85 ? 11.301 2.787 -12.851 1.00 91.25 85 ALA A C 1
ATOM 669 O O . ALA A 1 85 ? 12.089 2.697 -13.795 1.00 91.25 85 ALA A O 1
ATOM 670 N N . VAL A 1 86 ? 10.268 3.627 -12.870 1.00 90.94 86 VAL A N 1
ATOM 671 C CA . VAL A 1 86 ? 9.999 4.500 -14.013 1.00 90.94 86 VAL A CA 1
ATOM 672 C C . VAL A 1 86 ? 10.858 5.753 -13.891 1.00 90.94 86 VAL A C 1
ATOM 674 O O . VAL A 1 86 ? 10.755 6.484 -12.904 1.00 90.94 86 VAL A O 1
ATOM 677 N N . MET A 1 87 ? 11.711 5.992 -14.885 1.00 92.25 87 MET A N 1
ATOM 678 C CA . MET A 1 87 ? 12.467 7.237 -14.996 1.00 92.25 87 MET A CA 1
ATOM 679 C C . MET A 1 87 ? 11.542 8.351 -15.469 1.00 92.25 87 MET A C 1
ATOM 681 O O . MET A 1 87 ? 10.740 8.154 -16.381 1.00 92.25 87 MET A O 1
ATOM 685 N N . ALA A 1 88 ? 11.664 9.508 -14.840 1.00 92.69 88 ALA A N 1
ATOM 686 C CA . ALA A 1 88 ? 10.926 10.690 -15.220 1.00 92.69 88 ALA A CA 1
ATOM 687 C C . ALA A 1 88 ? 11.452 11.256 -16.543 1.00 92.69 88 ALA A C 1
ATOM 689 O O . ALA A 1 88 ? 12.629 11.145 -16.896 1.00 92.69 88 ALA A O 1
ATOM 690 N N . THR A 1 89 ? 10.538 11.870 -17.268 1.00 92.31 89 THR A N 1
ATOM 691 C CA . THR A 1 89 ? 10.751 12.627 -18.493 1.00 92.31 89 THR A CA 1
ATOM 692 C C . THR A 1 89 ? 10.506 14.107 -18.218 1.00 92.31 89 THR A C 1
ATOM 694 O O . THR A 1 89 ? 9.930 14.475 -17.195 1.00 92.31 89 THR A O 1
ATOM 697 N N . ASP A 1 90 ? 10.848 14.972 -19.173 1.00 86.88 90 ASP A N 1
ATOM 698 C CA . ASP A 1 90 ? 10.586 16.417 -19.070 1.00 86.88 90 ASP A CA 1
ATOM 699 C C . ASP A 1 90 ? 9.090 16.765 -18.909 1.00 86.88 90 ASP A C 1
ATOM 701 O O . ASP A 1 90 ? 8.747 17.891 -18.552 1.00 86.88 90 ASP A O 1
ATOM 705 N N . SER A 1 91 ? 8.189 15.813 -19.187 1.00 88.38 91 SER A N 1
ATOM 706 C CA . SER A 1 91 ? 6.739 15.984 -19.054 1.00 88.38 91 SER A CA 1
ATOM 707 C C . SER A 1 91 ? 6.184 15.618 -17.673 1.00 88.38 91 SER A C 1
ATOM 709 O O . SER A 1 91 ? 5.023 15.914 -17.383 1.00 88.38 91 SER A O 1
ATOM 711 N N . ASP A 1 92 ? 6.993 15.000 -16.811 1.00 89.12 92 ASP A N 1
ATOM 712 C CA . ASP A 1 92 ? 6.549 14.532 -15.504 1.00 89.12 92 ASP A CA 1
ATOM 713 C C . ASP A 1 92 ? 6.554 15.656 -14.466 1.00 89.12 92 ASP A C 1
ATOM 715 O O . ASP A 1 92 ? 7.532 16.376 -14.270 1.00 89.12 92 ASP A O 1
ATOM 719 N N . ALA A 1 93 ? 5.441 15.791 -13.744 1.00 83.75 93 ALA A N 1
ATOM 720 C CA . ALA A 1 93 ? 5.260 16.868 -12.772 1.00 83.75 93 ALA A CA 1
ATOM 721 C C . ALA A 1 93 ? 6.070 16.677 -11.476 1.00 83.75 93 ALA A C 1
ATOM 723 O O . ALA A 1 93 ? 6.169 17.603 -10.667 1.00 83.75 93 ALA A O 1
ATOM 724 N N . SER A 1 94 ? 6.592 15.473 -11.219 1.00 87.62 94 SER A N 1
ATOM 725 C CA . SER A 1 94 ? 7.286 15.156 -9.973 1.00 87.62 94 SER A CA 1
ATOM 726 C C . SER A 1 94 ? 8.270 14.000 -10.132 1.00 87.62 94 SER A C 1
ATOM 728 O O . SER A 1 94 ? 7.945 12.972 -10.722 1.00 87.62 94 SER A O 1
ATOM 730 N N . GLN A 1 95 ? 9.458 14.173 -9.558 1.00 91.75 95 GLN A N 1
ATOM 731 C CA . GLN A 1 95 ? 10.525 13.180 -9.507 1.00 91.75 95 GLN A CA 1
ATOM 732 C C . GLN A 1 95 ? 11.354 13.370 -8.232 1.00 91.75 95 GLN A C 1
ATOM 734 O O . GLN A 1 95 ? 11.320 14.439 -7.614 1.00 91.75 95 GLN A O 1
ATOM 739 N N . ASN A 1 96 ? 12.127 12.354 -7.855 1.00 91.62 96 ASN A N 1
ATOM 740 C CA . ASN A 1 96 ? 13.132 12.486 -6.799 1.00 91.62 96 ASN A CA 1
ATOM 741 C C . ASN A 1 96 ? 14.467 13.057 -7.323 1.00 91.62 96 ASN A C 1
ATOM 743 O O . ASN A 1 96 ? 14.617 13.333 -8.514 1.00 91.62 96 ASN A O 1
ATOM 747 N N . SER A 1 97 ? 15.469 13.196 -6.443 1.00 92.88 97 SER A N 1
ATOM 748 C CA . SER A 1 97 ? 16.792 13.758 -6.794 1.00 92.88 97 SER A CA 1
ATOM 749 C C . SER A 1 97 ? 17.591 12.936 -7.818 1.00 92.88 97 SER A C 1
ATOM 751 O O . SER A 1 97 ? 18.641 13.384 -8.272 1.00 92.88 97 SER A O 1
ATOM 753 N N . TYR A 1 98 ? 17.114 11.742 -8.176 1.00 93.25 98 TYR A N 1
ATOM 754 C CA . TYR A 1 98 ? 17.743 10.827 -9.129 1.00 93.25 98 TYR A CA 1
ATOM 755 C C . TYR A 1 98 ? 16.959 10.708 -10.443 1.00 93.25 98 TYR A C 1
ATOM 757 O O . TYR A 1 98 ? 17.313 9.888 -11.286 1.00 93.25 98 TYR A O 1
ATOM 765 N N . GLY A 1 99 ? 15.906 11.511 -10.631 1.00 93.00 99 GLY A N 1
ATOM 766 C CA . GLY A 1 99 ? 15.100 11.499 -11.852 1.00 93.00 99 GLY A CA 1
ATOM 767 C C . GLY A 1 99 ? 14.156 10.302 -11.966 1.00 93.00 99 GLY A C 1
ATOM 768 O O . GLY A 1 99 ? 13.804 9.901 -13.068 1.00 93.00 99 GLY A O 1
ATOM 769 N N . ILE A 1 100 ? 13.758 9.695 -10.846 1.00 92.88 100 ILE A N 1
ATOM 770 C CA . ILE A 1 100 ? 12.796 8.584 -10.812 1.00 92.88 100 ILE A CA 1
ATOM 771 C C . ILE A 1 100 ? 11.414 9.146 -10.456 1.00 92.88 100 ILE A C 1
ATOM 773 O O . ILE A 1 100 ? 11.315 9.974 -9.544 1.00 92.88 100 ILE A O 1
ATOM 777 N N . ILE A 1 101 ? 10.350 8.674 -11.124 1.00 90.81 101 ILE A N 1
ATOM 778 C CA . ILE A 1 101 ? 8.952 9.031 -10.823 1.00 90.81 101 ILE A CA 1
ATOM 779 C C . ILE A 1 101 ? 8.575 8.481 -9.444 1.00 90.81 101 ILE A C 1
ATOM 781 O O . ILE A 1 101 ? 8.105 7.353 -9.279 1.00 90.81 101 ILE A O 1
ATOM 785 N N . ARG A 1 102 ? 8.830 9.301 -8.428 1.00 86.94 102 ARG A N 1
ATOM 786 C CA . ARG A 1 102 ? 8.543 9.087 -7.009 1.00 86.94 102 ARG A CA 1
ATOM 787 C C . ARG A 1 102 ? 8.236 10.437 -6.377 1.00 86.94 102 ARG A C 1
ATOM 789 O O . ARG A 1 102 ? 8.524 11.488 -6.949 1.00 86.94 102 ARG A O 1
ATOM 796 N N . ALA A 1 103 ? 7.685 10.409 -5.167 1.00 84.69 103 ALA A N 1
ATOM 797 C CA . ALA A 1 103 ? 7.565 11.625 -4.380 1.00 84.69 103 ALA A CA 1
ATOM 798 C C . ALA A 1 103 ? 8.958 12.265 -4.168 1.00 84.69 103 ALA A C 1
ATOM 800 O O . ALA A 1 103 ? 9.906 11.524 -3.895 1.00 84.69 103 ALA A O 1
ATOM 801 N N . PRO A 1 104 ? 9.104 13.604 -4.222 1.00 86.88 104 PRO A N 1
ATOM 802 C CA . PRO A 1 104 ? 10.412 14.270 -4.150 1.00 86.88 104 PRO A CA 1
ATOM 803 C C . PRO A 1 104 ? 11.213 13.979 -2.875 1.00 86.88 104 PRO A C 1
ATOM 805 O O . PRO A 1 104 ? 12.438 14.072 -2.858 1.00 86.88 104 PRO A O 1
ATOM 808 N N . TRP A 1 105 ? 10.519 13.625 -1.794 1.00 83.00 105 TRP A N 1
ATOM 809 C CA . TRP A 1 105 ? 11.125 13.271 -0.514 1.00 83.00 105 TRP A CA 1
ATOM 810 C C . TRP A 1 105 ? 11.558 11.799 -0.426 1.00 83.00 105 TRP A C 1
ATOM 812 O O . TRP A 1 105 ? 12.381 11.479 0.421 1.00 83.00 105 TRP A O 1
ATOM 822 N N . ASN A 1 106 ? 11.101 10.916 -1.323 1.00 85.81 106 ASN A N 1
ATOM 823 C CA . ASN A 1 106 ? 11.610 9.546 -1.424 1.00 85.81 106 ASN A CA 1
ATOM 824 C C . ASN A 1 106 ? 12.874 9.520 -2.302 1.00 85.81 106 ASN A C 1
ATOM 826 O O . ASN A 1 106 ? 12.816 9.364 -3.526 1.00 85.81 106 ASN A O 1
ATOM 830 N N . ASN A 1 107 ? 14.034 9.661 -1.660 1.00 88.00 107 ASN A N 1
ATOM 831 C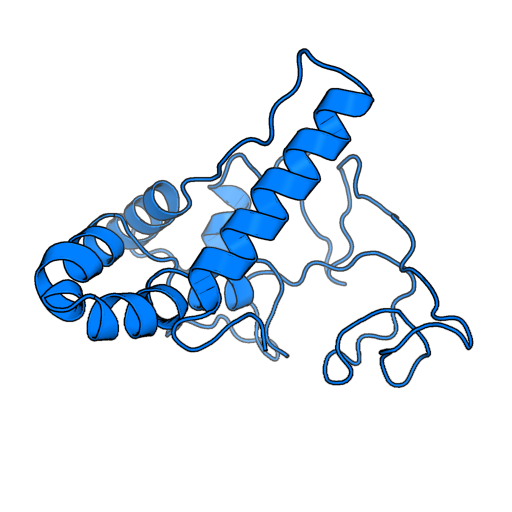 CA . ASN A 1 107 ? 15.340 9.728 -2.321 1.00 88.00 107 ASN A CA 1
ATOM 832 C C . ASN A 1 107 ? 16.041 8.367 -2.462 1.00 88.00 107 ASN A C 1
ATOM 834 O O . ASN A 1 107 ? 17.266 8.304 -2.555 1.00 88.00 107 ASN A O 1
ATOM 838 N N . ALA A 1 108 ? 15.293 7.265 -2.524 1.00 88.00 108 ALA A N 1
ATOM 839 C CA . ALA A 1 108 ? 15.886 5.990 -2.902 1.00 88.00 108 ALA A CA 1
ATOM 840 C C . ALA A 1 108 ? 16.293 6.009 -4.389 1.00 88.00 108 ALA A C 1
ATOM 842 O O . ALA A 1 108 ? 15.466 6.279 -5.265 1.00 88.00 108 ALA A O 1
ATOM 843 N N . LYS A 1 109 ? 17.574 5.723 -4.655 1.00 92.44 109 LYS A N 1
ATOM 844 C CA . LYS A 1 109 ? 18.205 5.784 -5.989 1.00 92.44 109 LYS A CA 1
ATOM 845 C C . LYS A 1 109 ? 18.079 4.502 -6.818 1.00 92.44 109 LYS A C 1
ATOM 847 O O . LYS A 1 109 ? 18.543 4.475 -7.953 1.00 92.44 109 LYS A O 1
ATOM 852 N N . ASP A 1 110 ? 17.520 3.439 -6.246 1.00 92.81 110 ASP A N 1
ATOM 853 C CA . ASP A 1 110 ? 17.364 2.160 -6.935 1.00 92.81 110 ASP A CA 1
ATOM 854 C C . ASP A 1 110 ? 16.459 2.266 -8.155 1.00 92.81 110 ASP A C 1
ATOM 856 O O . ASP A 1 110 ? 15.348 2.800 -8.093 1.00 92.81 110 ASP A O 1
ATOM 860 N N . THR A 1 111 ? 16.931 1.661 -9.239 1.00 90.94 111 THR A N 1
ATOM 861 C CA . THR A 1 111 ? 16.253 1.574 -10.534 1.00 90.94 111 THR A CA 1
ATOM 862 C C . THR A 1 111 ? 15.249 0.426 -10.604 1.00 90.94 111 THR A C 1
ATOM 864 O O . THR A 1 111 ? 14.740 0.129 -11.680 1.00 90.94 111 THR A O 1
ATOM 867 N N . GLU A 1 112 ? 14.955 -0.224 -9.480 1.00 92.62 112 GLU A N 1
ATOM 868 C CA . GLU A 1 112 ? 13.943 -1.271 -9.350 1.00 92.62 112 GLU A CA 1
ATOM 869 C C . GLU A 1 112 ? 12.879 -0.868 -8.318 1.00 92.62 112 GLU A C 1
ATOM 871 O O . GLU A 1 112 ? 13.055 0.057 -7.513 1.00 92.62 112 GLU A O 1
ATOM 876 N N . LEU A 1 113 ? 11.734 -1.545 -8.371 1.00 89.69 113 LEU A N 1
ATOM 877 C CA . LEU A 1 113 ? 10.657 -1.419 -7.405 1.00 89.69 113 LEU A CA 1
ATOM 878 C C . LEU A 1 113 ? 11.145 -1.891 -6.032 1.00 89.69 113 LEU A C 1
ATOM 880 O O . LEU A 1 113 ? 11.511 -3.051 -5.843 1.00 89.69 113 LEU A O 1
ATOM 884 N N . LEU A 1 114 ? 11.104 -0.976 -5.066 1.00 90.31 114 LEU A N 1
ATOM 885 C CA . LEU A 1 114 ? 11.486 -1.238 -3.686 1.00 90.31 114 LEU A CA 1
ATOM 886 C C . LEU A 1 114 ? 10.262 -1.426 -2.801 1.00 90.31 114 LEU A C 1
ATOM 888 O O . LEU A 1 114 ? 9.248 -0.748 -2.979 1.00 90.31 114 LEU A O 1
ATOM 892 N N . ARG A 1 115 ? 10.402 -2.275 -1.783 1.00 90.69 115 ARG A N 1
ATOM 893 C CA . ARG A 1 115 ? 9.461 -2.349 -0.668 1.00 90.69 115 ARG A CA 1
ATOM 894 C C . ARG A 1 115 ? 10.207 -2.529 0.651 1.00 90.69 115 ARG A C 1
ATOM 896 O O . ARG A 1 115 ? 10.685 -3.614 0.963 1.00 90.69 115 ARG A O 1
ATOM 903 N N . HIS A 1 116 ? 10.300 -1.460 1.430 1.00 90.19 116 HIS A N 1
ATOM 904 C CA . HIS A 1 116 ? 10.950 -1.502 2.735 1.00 90.19 116 HIS A CA 1
ATOM 905 C C . HIS A 1 116 ? 9.954 -1.977 3.805 1.00 90.19 116 HIS A C 1
ATOM 907 O O . HIS A 1 116 ? 8.843 -1.455 3.879 1.00 90.19 116 HIS A O 1
ATOM 913 N N . MET A 1 117 ? 10.309 -3.001 4.586 1.00 90.38 117 MET A N 1
ATOM 914 C CA . MET A 1 117 ? 9.376 -3.674 5.501 1.00 90.38 117 MET A CA 1
ATOM 915 C C . MET A 1 117 ? 9.754 -3.426 6.962 1.00 90.38 117 MET A C 1
ATOM 917 O O . MET A 1 117 ? 10.859 -3.775 7.363 1.00 90.38 117 MET A O 1
ATOM 921 N N . SER A 1 118 ? 8.806 -2.902 7.747 1.00 89.00 118 SER A N 1
ATOM 922 C CA . SER A 1 118 ? 8.843 -2.795 9.219 1.00 89.00 118 SER A CA 1
ATOM 923 C C . SER A 1 118 ? 10.152 -2.285 9.828 1.00 89.00 118 SER A C 1
ATOM 925 O O . SER A 1 118 ? 10.523 -2.689 10.927 1.00 89.00 118 SER A O 1
ATOM 927 N N . ASP A 1 119 ? 10.821 -1.372 9.132 1.00 87.69 119 ASP A N 1
ATOM 928 C CA . ASP A 1 119 ? 12.076 -0.766 9.553 1.00 87.69 119 ASP A CA 1
ATOM 929 C C . ASP A 1 119 ? 12.052 0.733 9.241 1.00 87.69 119 ASP A C 1
ATOM 931 O O . ASP A 1 119 ? 11.544 1.175 8.206 1.00 87.69 119 ASP A O 1
ATOM 935 N N . VAL A 1 120 ? 12.545 1.525 10.188 1.00 85.62 120 VAL A N 1
ATOM 936 C CA . VAL A 1 120 ? 12.798 2.954 10.029 1.00 85.62 120 VAL A CA 1
ATOM 937 C C . VAL A 1 120 ? 14.179 3.225 10.600 1.00 85.62 120 VAL A C 1
ATOM 939 O O . VAL A 1 120 ? 14.372 3.198 11.816 1.00 85.62 120 VAL A O 1
ATOM 942 N N . CYS A 1 121 ? 15.145 3.494 9.724 1.00 84.88 121 CYS A N 1
ATOM 943 C CA . CYS A 1 121 ? 16.537 3.745 10.103 1.00 84.88 121 CYS A CA 1
ATOM 944 C C . CYS A 1 121 ? 17.181 2.591 10.905 1.00 84.88 121 CYS A C 1
ATOM 946 O O . CYS A 1 121 ? 17.962 2.847 11.824 1.00 84.88 121 CYS A O 1
ATOM 948 N N . GLY A 1 122 ? 16.874 1.334 10.574 1.00 85.94 122 GLY A N 1
ATOM 949 C CA . GLY A 1 122 ? 17.414 0.151 11.252 1.00 85.94 122 GLY A CA 1
ATOM 950 C C . GLY A 1 122 ? 16.660 -0.257 12.522 1.00 85.94 122 GLY A C 1
ATOM 951 O O . GLY A 1 122 ? 17.165 -1.083 13.286 1.00 85.94 122 GLY A O 1
ATOM 952 N N . LEU A 1 123 ? 15.506 0.360 12.800 1.00 88.69 123 LEU A N 1
ATOM 953 C CA . LEU A 1 123 ? 14.695 0.098 13.985 1.00 88.69 123 LEU A CA 1
ATOM 954 C C . LEU A 1 123 ? 13.254 -0.249 13.615 1.00 88.69 123 LEU A C 1
ATOM 956 O O . LEU A 1 123 ? 12.604 0.450 12.837 1.00 88.69 123 LEU A O 1
ATOM 960 N N . GLU A 1 124 ? 12.721 -1.282 14.266 1.00 89.56 124 GLU A N 1
ATOM 961 C CA . GLU A 1 124 ? 11.311 -1.637 14.141 1.00 89.56 124 GLU A CA 1
ATOM 962 C C . GLU A 1 124 ? 10.424 -0.553 14.789 1.00 89.56 124 GLU A C 1
ATOM 964 O O . GLU A 1 124 ? 10.604 -0.215 15.967 1.00 89.56 124 GLU A O 1
ATOM 969 N N . PRO A 1 125 ? 9.438 0.001 14.061 1.00 87.62 125 PRO A N 1
ATOM 970 C CA . PRO A 1 1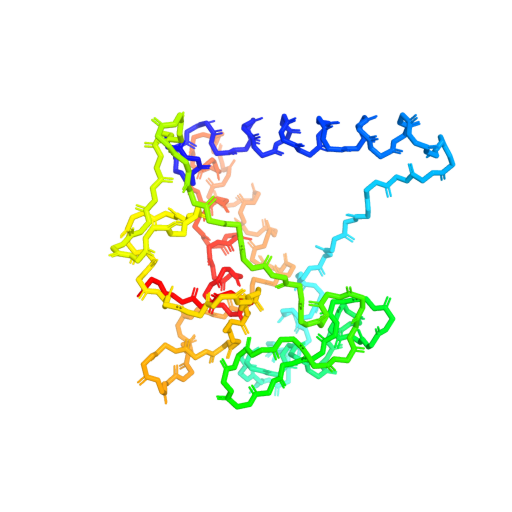25 ? 8.617 1.102 14.546 1.00 87.62 125 PRO A CA 1
ATOM 971 C C . PRO A 1 125 ? 7.503 0.591 15.474 1.00 87.62 125 PRO A C 1
AT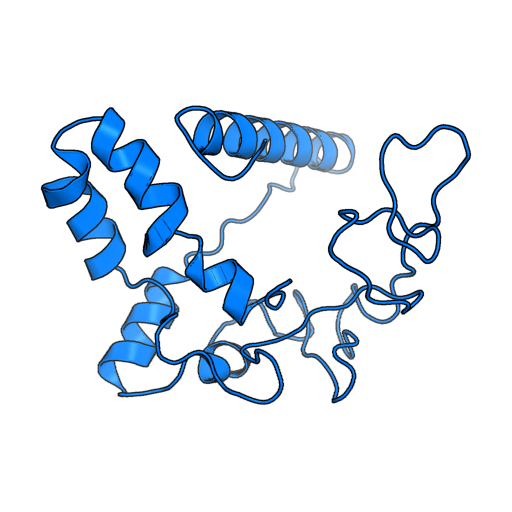OM 973 O O . PRO A 1 125 ? 6.330 0.540 15.112 1.00 87.62 125 PRO A O 1
ATOM 976 N N . VAL A 1 126 ? 7.851 0.236 16.714 1.00 83.44 126 VAL A N 1
ATOM 977 C CA . VAL A 1 126 ? 6.912 -0.339 17.704 1.00 83.44 126 VAL A CA 1
ATOM 978 C C . VAL A 1 126 ? 5.721 0.569 18.048 1.00 83.44 126 VAL A C 1
ATOM 980 O O . VAL A 1 126 ? 4.663 0.089 18.443 1.00 83.44 126 VAL A O 1
ATOM 983 N N . ASN A 1 127 ? 5.853 1.886 17.862 1.00 86.81 127 ASN A N 1
ATOM 984 C CA . ASN A 1 127 ? 4.765 2.859 18.024 1.00 86.81 127 ASN A CA 1
ATOM 985 C C . ASN A 1 127 ? 3.857 2.981 16.782 1.00 86.81 127 ASN A C 1
ATOM 987 O O . ASN A 1 127 ? 2.958 3.823 16.752 1.00 86.81 127 ASN A O 1
ATOM 991 N N . LYS A 1 128 ? 4.102 2.172 15.750 1.00 89.88 128 LYS A N 1
ATOM 992 C CA . LYS A 1 128 ? 3.318 2.059 14.518 1.00 89.88 128 LYS A CA 1
ATOM 993 C C . LYS A 1 128 ? 2.835 0.620 14.366 1.00 89.88 128 LYS A C 1
ATOM 995 O O . LYS A 1 128 ? 3.119 -0.032 13.369 1.00 89.88 128 LYS A O 1
ATOM 1000 N N . ALA A 1 129 ? 2.114 0.117 15.364 1.00 92.69 129 ALA A N 1
ATOM 1001 C CA . ALA A 1 129 ? 1.491 -1.199 15.279 1.00 92.69 129 ALA A CA 1
ATOM 1002 C C . ALA A 1 129 ? 0.532 -1.284 14.077 1.00 92.69 129 ALA A C 1
ATOM 1004 O O . ALA A 1 129 ? -0.115 -0.296 13.715 1.00 92.69 129 ALA A O 1
ATOM 1005 N N . ILE A 1 130 ? 0.432 -2.472 13.477 1.00 95.19 130 ILE A N 1
ATOM 1006 C CA . ILE A 1 130 ? -0.557 -2.750 12.430 1.00 95.19 130 ILE A CA 1
ATOM 1007 C C . ILE A 1 130 ? -1.956 -2.551 13.034 1.00 95.19 130 ILE A C 1
ATOM 1009 O O . ILE A 1 130 ? -2.218 -3.112 14.103 1.00 95.19 130 ILE A O 1
ATOM 1013 N N . PRO A 1 131 ? -2.848 -1.757 12.409 1.00 95.81 131 PRO A N 1
ATOM 1014 C CA . PRO A 1 131 ? -4.172 -1.514 12.972 1.00 95.81 131 PRO A CA 1
ATOM 1015 C C . PRO A 1 131 ? -4.935 -2.826 13.146 1.00 95.81 131 PRO A C 1
ATOM 1017 O O . PRO A 1 131 ? -4.829 -3.712 12.306 1.00 95.81 131 PRO A O 1
ATOM 1020 N N . THR A 1 132 ? -5.701 -2.954 14.226 1.00 96.44 132 THR A N 1
ATOM 1021 C CA . THR A 1 132 ? -6.483 -4.163 14.524 1.00 96.44 132 THR A CA 1
ATOM 1022 C C . THR A 1 132 ? -7.963 -3.949 14.224 1.00 96.44 132 THR A C 1
ATOM 1024 O O . THR A 1 132 ? -8.415 -2.819 14.013 1.00 96.44 132 THR A O 1
ATOM 1027 N N . CYS A 1 133 ? -8.754 -5.024 14.278 1.00 94.62 133 CYS A N 1
ATOM 1028 C CA . CYS A 1 133 ? -10.212 -4.921 14.197 1.00 94.62 133 CYS A CA 1
ATOM 1029 C C . CYS A 1 133 ? -10.767 -3.972 15.275 1.00 94.62 133 CYS A C 1
ATOM 1031 O O . CYS A 1 133 ? -11.644 -3.159 14.996 1.00 94.62 133 CYS A O 1
ATOM 1033 N N . ALA A 1 134 ? -10.213 -4.020 16.493 1.00 94.38 134 ALA A N 1
ATOM 1034 C CA . ALA A 1 134 ? -10.593 -3.118 17.579 1.00 94.38 134 ALA A CA 1
ATOM 1035 C C . ALA A 1 134 ? -10.191 -1.661 17.293 1.00 94.38 134 ALA A C 1
ATOM 1037 O O . ALA A 1 134 ? -10.939 -0.748 17.640 1.00 94.38 134 ALA A O 1
ATOM 1038 N N . THR A 1 135 ? -9.054 -1.430 16.621 1.00 93.38 135 THR A N 1
ATOM 1039 C CA . THR A 1 135 ? -8.677 -0.091 16.144 1.00 93.38 135 THR A CA 1
ATOM 1040 C C . THR A 1 135 ? -9.739 0.458 15.199 1.00 93.38 135 THR A C 1
ATOM 1042 O O . THR A 1 135 ? -10.228 1.559 15.424 1.00 93.38 135 THR A O 1
ATOM 1045 N N . HIS A 1 136 ? -10.134 -0.304 14.174 1.00 93.19 136 HIS A N 1
ATOM 1046 C CA . HIS A 1 136 ? -11.152 0.135 13.210 1.00 93.19 136 HIS A CA 1
ATOM 1047 C C . HIS A 1 136 ? -12.537 0.296 13.844 1.00 93.19 136 HIS A C 1
ATOM 1049 O O . HIS A 1 136 ? -13.207 1.289 13.577 1.00 93.19 136 HIS A O 1
ATOM 1055 N N . TYR A 1 137 ? -12.937 -0.604 14.743 1.00 92.12 137 TYR A N 1
ATOM 1056 C CA . TYR A 1 137 ? -14.177 -0.459 15.509 1.00 92.12 137 TYR A CA 1
ATOM 1057 C C . TYR A 1 137 ? -14.184 0.832 16.346 1.00 92.12 137 TYR A C 1
ATOM 1059 O O . TYR A 1 137 ? -15.137 1.606 16.296 1.00 92.12 137 TYR A O 1
ATOM 1067 N N . GLY A 1 138 ? -13.084 1.129 17.046 1.00 91.38 138 GLY A N 1
ATOM 1068 C CA . GLY A 1 138 ? -12.940 2.359 17.829 1.00 91.38 138 GLY A CA 1
ATOM 1069 C C . GLY A 1 138 ? -12.936 3.640 16.985 1.00 91.38 138 GLY A C 1
ATOM 1070 O O . GLY A 1 138 ? -13.321 4.701 17.480 1.00 91.38 138 GLY A O 1
ATOM 1071 N N . LEU A 1 139 ? -12.550 3.561 15.705 1.00 89.31 139 LEU A N 1
ATOM 1072 C CA . LEU A 1 139 ? -12.697 4.685 14.778 1.00 89.31 139 LEU A CA 1
ATOM 1073 C C . LEU A 1 139 ? -14.162 4.985 14.469 1.00 89.31 139 LEU A C 1
ATOM 1075 O O . LEU A 1 139 ? -14.476 6.145 14.242 1.00 89.31 139 LEU A O 1
ATOM 1079 N N . LEU A 1 140 ? -15.038 3.979 14.447 1.00 85.25 140 LEU A N 1
ATOM 1080 C CA . LEU A 1 140 ? -16.464 4.162 14.169 1.00 85.25 140 LEU A CA 1
ATOM 1081 C C . LEU A 1 140 ? -17.228 4.639 15.409 1.00 85.25 140 LEU A C 1
ATOM 1083 O O . LEU A 1 140 ? -18.024 5.564 15.308 1.00 85.25 140 LEU A O 1
ATOM 1087 N N . GLU A 1 141 ? -16.944 4.049 16.571 1.00 83.75 141 GLU A N 1
ATOM 1088 C CA . GLU A 1 141 ? -17.679 4.323 17.816 1.00 83.75 141 GLU A CA 1
ATOM 1089 C C . GLU A 1 141 ? -17.143 5.526 18.609 1.00 83.75 141 GLU A C 1
ATOM 1091 O O . GLU A 1 141 ? -17.878 6.108 19.396 1.00 83.75 141 GLU A O 1
ATOM 1096 N N . GLY A 1 142 ? -15.864 5.888 18.443 1.00 76.25 142 GLY A N 1
ATOM 1097 C CA . GLY A 1 142 ? -15.216 6.966 19.200 1.00 76.25 142 GLY A CA 1
ATOM 1098 C C . GLY A 1 142 ? -14.863 8.166 18.328 1.00 76.25 142 GLY A C 1
ATOM 1099 O O . GLY A 1 142 ? -15.620 9.125 18.216 1.00 76.25 142 GLY A O 1
ATOM 1100 N N . ALA A 1 143 ? -13.703 8.119 17.663 1.00 66.00 143 ALA A N 1
ATOM 1101 C CA . ALA A 1 143 ? -13.257 9.223 16.801 1.00 66.00 143 ALA A CA 1
ATOM 1102 C C . ALA A 1 143 ? -14.258 9.555 15.671 1.00 66.00 143 ALA A C 1
ATOM 1104 O O . ALA A 1 143 ? -14.201 10.647 15.108 1.00 66.00 143 ALA A O 1
ATOM 1105 N N . GLY A 1 144 ? -15.172 8.634 15.355 1.00 66.50 144 GLY A N 1
ATOM 1106 C CA . GLY A 1 144 ? -16.216 8.764 14.347 1.00 66.50 144 GLY A CA 1
ATOM 1107 C C . GLY A 1 144 ? -17.577 9.236 14.835 1.00 66.50 144 GLY A C 1
ATOM 1108 O O . GLY A 1 144 ? -18.499 9.280 14.025 1.00 66.50 144 GLY A O 1
ATOM 1109 N N . GLU A 1 145 ? -17.696 9.703 16.084 1.00 78.88 145 GLU A N 1
ATOM 1110 C CA . GLU A 1 145 ? -18.891 10.430 16.553 1.00 78.88 145 GLU A CA 1
ATOM 1111 C C . GLU A 1 145 ? -19.276 11.588 15.614 1.00 78.88 145 GLU A C 1
ATOM 1113 O O . GLU A 1 145 ? -20.443 11.959 15.492 1.00 78.88 145 GLU A O 1
ATOM 1118 N N . THR A 1 146 ? -18.289 12.144 14.904 1.00 88.62 146 THR A N 1
ATOM 1119 C CA . THR A 1 146 ? -18.523 13.036 13.771 1.00 88.62 146 THR A CA 1
ATOM 1120 C C . THR A 1 146 ? -17.807 12.523 12.530 1.00 88.62 146 THR A C 1
ATOM 1122 O O . THR A 1 146 ? -16.700 11.988 12.602 1.00 88.62 146 THR A O 1
ATOM 1125 N N . LEU A 1 147 ? -18.388 12.794 11.358 1.00 86.88 147 LEU A N 1
ATOM 1126 C CA . LEU A 1 147 ? -17.732 12.531 10.076 1.00 86.88 147 LEU A CA 1
ATOM 1127 C C . LEU A 1 147 ? -16.351 13.209 9.989 1.00 86.88 147 LEU A C 1
ATOM 1129 O O . LEU A 1 147 ? -15.410 12.628 9.459 1.00 86.88 147 LEU A O 1
ATOM 1133 N N . GLY A 1 148 ? -16.211 14.426 10.527 1.00 87.19 148 GLY A N 1
ATOM 1134 C CA . GLY A 1 148 ? -14.939 15.154 10.533 1.00 87.19 148 GLY A CA 1
ATOM 1135 C C . GLY A 1 148 ? -13.860 14.467 11.373 1.00 87.19 148 GLY A C 1
ATOM 1136 O O . GLY A 1 148 ? -12.729 14.325 10.912 1.00 87.19 148 GLY A O 1
ATOM 1137 N N . GLY A 1 149 ? -14.215 13.995 12.571 1.00 87.88 149 GLY A N 1
ATOM 1138 C CA . GLY A 1 149 ? -13.309 13.224 13.424 1.00 87.88 149 GLY A CA 1
ATOM 1139 C C . GLY A 1 149 ? -12.900 11.902 12.777 1.00 87.88 149 GLY A C 1
ATOM 1140 O O . GLY A 1 149 ? -11.710 11.581 12.732 1.00 87.88 149 GLY A O 1
ATOM 1141 N N . TRP A 1 150 ? -13.859 11.194 12.172 1.00 89.31 150 TRP A N 1
ATOM 1142 C CA . TRP A 1 150 ? -13.587 9.951 11.459 1.00 89.31 150 TRP A CA 1
ATOM 1143 C C . TRP A 1 150 ? -12.611 10.160 10.296 1.00 89.31 150 TRP A C 1
ATOM 1145 O O . TRP A 1 150 ? -11.618 9.443 10.194 1.00 89.31 150 TRP A O 1
ATOM 1155 N N . LEU A 1 151 ? -12.850 11.175 9.453 1.00 87.50 151 LEU A N 1
ATOM 1156 C CA . LEU A 1 151 ? -12.013 11.486 8.287 1.00 87.50 151 LEU A CA 1
ATOM 1157 C C . LEU A 1 151 ? -10.564 11.822 8.667 1.00 87.50 151 LEU A C 1
ATOM 1159 O O . LEU A 1 151 ? -9.645 11.492 7.919 1.00 87.50 151 LEU A O 1
ATOM 1163 N N . LEU A 1 152 ? -10.343 12.450 9.824 1.00 85.62 152 LEU A N 1
ATOM 1164 C CA . LEU A 1 152 ? -8.996 12.700 10.339 1.00 85.62 152 LEU A CA 1
ATOM 1165 C C . LEU A 1 152 ? -8.348 11.418 10.878 1.00 85.62 152 LEU A C 1
ATOM 1167 O O . LEU A 1 152 ? -7.176 11.147 10.612 1.00 85.62 152 LEU A O 1
ATOM 1171 N N . ALA A 1 153 ? -9.102 10.614 11.626 1.00 89.38 153 ALA A N 1
ATOM 1172 C CA . ALA A 1 153 ? -8.566 9.451 12.321 1.00 89.38 153 ALA A CA 1
ATOM 1173 C C . ALA A 1 153 ? -8.300 8.250 11.393 1.00 89.38 153 ALA A C 1
ATOM 1175 O O . ALA A 1 153 ? -7.345 7.503 11.625 1.00 89.38 153 ALA A O 1
ATOM 1176 N N . ILE A 1 154 ? -9.090 8.083 10.324 1.00 90.31 154 ILE A N 1
ATOM 1177 C CA . ILE A 1 154 ? -8.926 6.988 9.358 1.00 90.31 154 ILE A CA 1
ATOM 1178 C C . ILE A 1 154 ? -7.616 7.101 8.570 1.00 90.31 154 ILE A C 1
ATOM 1180 O O . ILE A 1 154 ? -6.945 6.092 8.379 1.00 90.31 154 ILE A O 1
ATOM 1184 N N . ALA A 1 155 ? -7.207 8.316 8.187 1.00 89.94 155 ALA A N 1
ATOM 1185 C CA . ALA A 1 155 ? -5.929 8.559 7.514 1.00 89.94 155 ALA A CA 1
ATOM 1186 C C . ALA A 1 155 ? -4.729 8.296 8.444 1.00 89.94 155 ALA A C 1
ATOM 1188 O O . ALA A 1 155 ? -3.691 7.793 8.017 1.00 89.94 155 ALA A O 1
ATOM 1189 N N . GLY A 1 156 ? -4.893 8.607 9.734 1.00 89.75 156 GLY A N 1
ATOM 1190 C CA . GLY A 1 156 ? -3.916 8.342 10.785 1.00 89.75 156 GLY A CA 1
ATOM 1191 C C . GLY A 1 156 ? -3.960 6.893 11.264 1.00 89.75 156 GLY A C 1
ATOM 1192 O O . GLY A 1 156 ? -3.488 5.985 10.588 1.00 89.75 156 GLY A O 1
ATOM 1193 N N . ASN A 1 157 ? -4.507 6.662 12.457 1.00 88.62 157 ASN A N 1
ATOM 1194 C CA . ASN A 1 157 ? -4.434 5.371 13.151 1.00 88.62 157 ASN A CA 1
ATOM 1195 C C . ASN A 1 157 ? -5.055 4.198 12.377 1.00 88.62 157 ASN A C 1
ATOM 1197 O O . ASN A 1 157 ? -4.645 3.061 12.586 1.00 88.62 157 ASN A O 1
ATOM 1201 N N . GLY A 1 158 ? -6.027 4.452 11.498 1.00 91.19 158 GLY A N 1
ATOM 1202 C CA . GLY A 1 158 ? -6.670 3.397 10.712 1.00 91.19 158 GLY A CA 1
ATOM 1203 C C . GLY A 1 158 ? -5.837 2.861 9.547 1.00 91.19 158 GLY A C 1
ATOM 1204 O O . GLY A 1 158 ? -6.118 1.760 9.074 1.00 91.19 158 GLY A O 1
ATOM 1205 N N . HIS A 1 159 ? -4.835 3.615 9.089 1.00 92.31 159 HIS A N 1
ATOM 1206 C CA . HIS A 1 159 ? -4.169 3.369 7.808 1.00 92.31 159 HIS A CA 1
ATOM 1207 C C . HIS A 1 159 ? -2.681 3.732 7.812 1.00 92.31 159 HIS A C 1
ATOM 1209 O O . HIS A 1 159 ? -1.854 2.926 7.398 1.00 92.31 159 HIS A O 1
ATOM 1215 N N . GLY A 1 160 ? -2.323 4.913 8.322 1.00 90.56 160 GLY A N 1
ATOM 1216 C CA . GLY A 1 160 ? -0.965 5.455 8.350 1.00 90.56 160 GLY A CA 1
ATOM 1217 C C . GLY A 1 160 ? 0.122 4.475 8.811 1.00 90.56 160 GLY A C 1
ATOM 1218 O O . GLY A 1 160 ? 1.141 4.367 8.127 1.00 90.56 160 GLY A O 1
ATOM 1219 N N . PRO A 1 161 ? -0.062 3.719 9.916 1.00 92.50 161 PRO A N 1
ATOM 1220 C CA . PRO A 1 161 ? 0.909 2.714 10.344 1.00 92.50 161 PRO A CA 1
ATOM 1221 C C . PRO A 1 161 ? 1.206 1.635 9.297 1.00 92.50 161 PRO A C 1
ATOM 1223 O O . PRO A 1 161 ? 2.305 1.090 9.293 1.00 92.50 161 PRO A O 1
ATOM 1226 N N . LEU A 1 162 ? 0.276 1.321 8.393 1.00 92.00 162 LEU A N 1
ATOM 1227 C CA . LEU A 1 162 ? 0.504 0.306 7.368 1.00 92.00 162 LEU A CA 1
ATOM 1228 C C . LEU A 1 162 ? 1.606 0.734 6.394 1.00 92.00 162 LEU A C 1
ATOM 1230 O O . LEU A 1 162 ? 2.502 -0.060 6.131 1.00 92.00 162 LEU A O 1
ATOM 1234 N N . HIS A 1 163 ? 1.613 1.996 5.942 1.00 89.62 163 HIS A N 1
ATOM 1235 C CA . HIS A 1 163 ? 2.665 2.512 5.054 1.00 89.62 163 HIS A CA 1
ATOM 1236 C C . HIS A 1 163 ? 4.061 2.305 5.638 1.00 89.62 163 HIS A C 1
ATOM 1238 O O . HIS A 1 163 ? 4.938 1.768 4.967 1.00 89.62 163 HIS A O 1
ATOM 1244 N N . VAL A 1 164 ? 4.219 2.669 6.914 1.00 89.69 164 VAL A N 1
ATOM 1245 C CA . VAL A 1 164 ? 5.466 2.528 7.675 1.00 89.69 164 VAL A CA 1
ATOM 1246 C C . VAL A 1 164 ? 5.965 1.082 7.626 1.00 89.69 164 VAL A C 1
ATOM 1248 O O . VAL A 1 164 ? 7.149 0.833 7.432 1.00 89.69 164 VAL A O 1
ATOM 1251 N N . ASN A 1 165 ? 5.052 0.121 7.767 1.00 91.56 165 ASN A N 1
ATOM 1252 C CA . ASN A 1 165 ? 5.402 -1.287 7.893 1.00 91.56 165 ASN A CA 1
ATOM 1253 C C . ASN A 1 165 ? 5.510 -2.040 6.569 1.00 91.56 165 ASN A C 1
ATOM 1255 O O . ASN A 1 165 ? 6.184 -3.065 6.525 1.00 91.56 165 ASN A O 1
ATOM 1259 N N . THR A 1 166 ? 4.864 -1.571 5.503 1.00 90.56 166 THR A N 1
ATOM 1260 C CA . THR A 1 166 ? 4.803 -2.303 4.230 1.00 90.56 166 THR A CA 1
ATOM 1261 C C . THR A 1 166 ? 5.436 -1.567 3.058 1.00 90.56 166 THR A C 1
ATOM 1263 O O . THR A 1 166 ? 5.416 -2.087 1.948 1.00 90.56 166 THR A O 1
ATOM 1266 N N . GLY A 1 167 ? 5.948 -0.357 3.264 1.00 82.12 167 GLY A N 1
ATOM 1267 C CA . GLY A 1 167 ? 6.644 0.426 2.241 1.00 82.12 167 GLY A CA 1
ATOM 1268 C C . GLY A 1 167 ? 7.753 1.330 2.785 1.00 82.12 167 GLY A C 1
ATOM 1269 O O . GLY A 1 167 ? 8.428 1.975 1.984 1.00 82.12 167 GLY A O 1
ATOM 1270 N N . GLY A 1 168 ? 7.961 1.343 4.105 1.00 73.31 168 GLY A N 1
ATOM 1271 C CA . GLY A 1 168 ? 8.929 2.177 4.806 1.00 73.31 168 GLY A CA 1
ATOM 1272 C C . GLY A 1 168 ? 8.373 3.535 5.223 1.00 73.31 168 GLY A C 1
ATOM 1273 O O . GLY A 1 168 ? 7.243 3.919 4.911 1.00 73.31 168 GLY A O 1
ATOM 1274 N N . VAL A 1 169 ? 9.204 4.276 5.948 1.00 63.47 169 VAL A N 1
ATOM 1275 C CA . VAL A 1 169 ? 9.010 5.703 6.218 1.00 63.47 169 VAL A CA 1
ATOM 1276 C C . VAL A 1 169 ? 9.978 6.487 5.346 1.00 63.47 169 VAL A C 1
ATOM 1278 O O . VAL A 1 169 ? 11.053 5.991 5.024 1.00 63.47 169 VAL A O 1
ATOM 1281 N N . PHE A 1 170 ? 9.524 7.672 4.946 1.00 45.97 170 PHE A N 1
ATOM 1282 C CA . PHE A 1 170 ? 10.234 8.680 4.162 1.00 45.97 170 PHE A CA 1
ATOM 1283 C C . PHE A 1 170 ? 11.742 8.755 4.421 1.00 45.97 170 PHE A C 1
ATOM 1285 O O . PHE A 1 170 ? 12.125 8.857 5.610 1.00 45.97 170 PHE A O 1
#

Radius of gyration: 17.35 Å; chains: 1; bounding box: 37×33×42 Å